Protein AF-I0WU19-F1 (afdb_monomer_lite)

Secondary structure (DSSP, 8-state):
-HHHHHHHHHTS-HHHHHHHHH-SSSBPPTTTHHHHHHTTSS----S------B--HHHHHHHHHHT-

Organism: NCBI:txid1165867

pLDDT: mean 83.15, std 12.64, range [47.88, 94.88]

Sequence (68 aa):
MTVDLEQRWRLLTAEQQDRLRADPDGPVPRELIPRLEQLGLLPLESPTGEESRRLPPQVARFIADTAR

Radius of gyration: 11.29 Å; chains: 1; bounding box: 21×25×34 Å

Structure (mmCIF, N/CA/C/O backbone):
data_AF-I0WU19-F1
#
_entry.id   AF-I0WU19-F1
#
loop_
_atom_site.group_PDB
_atom_site.id
_atom_site.type_symbol
_atom_site.label_atom_id
_atom_site.label_alt_id
_atom_site.label_comp_id
_atom_site.label_asym_id
_atom_site.label_entity_id
_atom_site.label_seq_id
_atom_site.pdbx_PDB_ins_code
_atom_site.Cartn_x
_atom_site.Cartn_y
_atom_site.Cartn_z
_atom_site.occupancy
_atom_site.B_iso_or_equiv
_atom_site.auth_seq_id
_atom_site.auth_comp_id
_atom_site.auth_asym_id
_atom_site.auth_atom_id
_atom_site.pdbx_PDB_model_num
ATOM 1 N N . MET A 1 1 ? -8.623 14.530 -6.964 1.00 56.78 1 MET A N 1
ATOM 2 C CA . MET A 1 1 ? -7.894 13.903 -5.835 1.00 56.78 1 MET A CA 1
ATOM 3 C C . MET A 1 1 ? -7.149 12.619 -6.239 1.00 56.78 1 MET A C 1
ATOM 5 O O . MET A 1 1 ? -6.653 11.916 -5.376 1.00 56.78 1 MET A O 1
ATOM 9 N N . THR A 1 2 ? -7.009 12.313 -7.537 1.00 59.75 2 THR A N 1
ATOM 10 C CA . THR A 1 2 ? -6.128 11.253 -8.076 1.00 59.75 2 THR A CA 1
ATOM 11 C C . THR A 1 2 ? -4.646 11.634 -8.037 1.00 59.75 2 THR A C 1
ATOM 13 O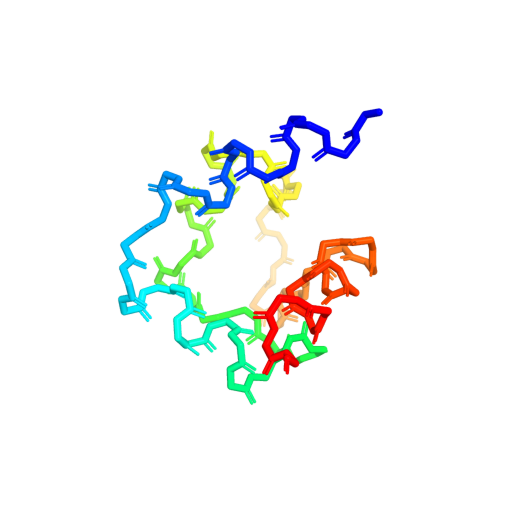 O . THR A 1 2 ? -3.796 10.763 -7.903 1.00 59.75 2 THR A O 1
ATOM 16 N N . VAL A 1 3 ? -4.341 12.935 -8.092 1.00 63.47 3 VAL A N 1
ATOM 17 C CA . VAL A 1 3 ? -2.971 13.474 -8.023 1.00 63.47 3 VAL A CA 1
ATOM 18 C C . VAL A 1 3 ? -2.276 13.088 -6.711 1.00 63.47 3 VAL A C 1
ATOM 20 O O . VAL A 1 3 ? -1.113 12.700 -6.725 1.00 63.47 3 VAL A O 1
ATOM 23 N N . ASP A 1 4 ? -2.991 13.121 -5.584 1.00 84.81 4 ASP A N 1
ATOM 24 C CA . ASP A 1 4 ? -2.471 12.664 -4.291 1.00 84.81 4 ASP A CA 1
ATOM 25 C C . ASP A 1 4 ? -2.162 11.163 -4.276 1.00 84.81 4 ASP A C 1
ATOM 27 O O . ASP A 1 4 ? -1.171 10.739 -3.683 1.00 84.81 4 ASP A O 1
ATOM 31 N N . LEU A 1 5 ? -2.996 10.357 -4.939 1.00 85.75 5 LEU A N 1
ATOM 32 C CA . LEU A 1 5 ? -2.838 8.907 -4.990 1.00 85.75 5 LEU A CA 1
ATOM 33 C C . LEU A 1 5 ? -1.621 8.507 -5.831 1.00 85.75 5 LEU A C 1
ATOM 35 O O . LEU A 1 5 ? -0.812 7.697 -5.385 1.00 85.75 5 LEU A O 1
ATOM 39 N N . GLU A 1 6 ? -1.448 9.132 -6.997 1.00 89.56 6 GLU A N 1
ATOM 40 C CA . GLU A 1 6 ? -0.277 8.917 -7.850 1.00 89.56 6 GLU A CA 1
ATOM 41 C C . GLU A 1 6 ? 1.021 9.322 -7.139 1.00 89.56 6 GLU A C 1
ATOM 43 O O . GLU A 1 6 ? 2.004 8.582 -7.174 1.00 89.56 6 GLU A O 1
ATOM 48 N N . GLN A 1 7 ? 1.032 10.458 -6.433 1.00 90.56 7 GLN A N 1
ATOM 49 C CA . GLN A 1 7 ? 2.210 10.882 -5.675 1.00 90.56 7 GLN A CA 1
ATOM 50 C C . GLN A 1 7 ? 2.570 9.890 -4.567 1.00 90.56 7 GLN A C 1
ATOM 52 O O . GLN A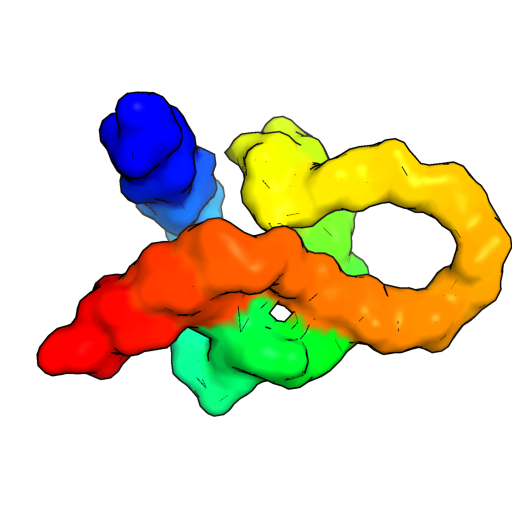 1 7 ? 3.729 9.495 -4.461 1.00 90.56 7 GLN A O 1
ATOM 57 N N . ARG A 1 8 ? 1.589 9.433 -3.780 1.00 91.69 8 ARG A N 1
ATOM 58 C CA . ARG A 1 8 ? 1.802 8.425 -2.725 1.00 91.69 8 ARG A CA 1
ATOM 59 C C . ARG A 1 8 ? 2.281 7.095 -3.301 1.00 91.69 8 ARG A C 1
ATOM 61 O O . ARG A 1 8 ? 3.188 6.485 -2.744 1.00 91.69 8 ARG A O 1
ATOM 68 N N . TRP A 1 9 ? 1.725 6.675 -4.434 1.00 91.25 9 TRP A N 1
ATOM 69 C CA . TRP A 1 9 ? 2.155 5.477 -5.151 1.00 91.25 9 TRP A CA 1
ATOM 70 C C . TRP A 1 9 ? 3.618 5.560 -5.601 1.00 91.25 9 TRP A C 1
ATOM 72 O O . TRP A 1 9 ? 4.384 4.621 -5.401 1.00 91.25 9 TRP A O 1
ATOM 82 N N . ARG A 1 10 ? 4.051 6.713 -6.124 1.00 91.81 10 ARG A N 1
ATOM 83 C CA . ARG A 1 10 ? 5.443 6.941 -6.551 1.00 91.81 10 ARG A CA 1
ATOM 84 C C . ARG A 1 10 ? 6.457 6.948 -5.401 1.00 91.81 10 ARG A C 1
ATOM 86 O O . ARG A 1 10 ? 7.650 6.832 -5.667 1.00 91.81 10 ARG A O 1
ATOM 93 N N . LEU A 1 11 ? 6.011 7.065 -4.147 1.00 93.94 11 LEU A N 1
ATOM 94 C CA . LEU A 1 11 ? 6.863 6.961 -2.952 1.00 93.94 11 LEU A CA 1
ATOM 95 C C . LEU A 1 11 ? 7.135 5.510 -2.516 1.00 93.94 11 LEU A C 1
ATOM 97 O O . LEU A 1 11 ? 7.910 5.287 -1.575 1.00 93.94 11 LEU A O 1
ATOM 101 N N . LEU A 1 12 ? 6.493 4.531 -3.157 1.00 93.38 12 LEU A N 1
ATOM 102 C CA . LEU A 1 12 ? 6.811 3.113 -3.016 1.00 93.38 12 LEU A CA 1
ATOM 103 C C . LEU A 1 12 ? 7.992 2.743 -3.914 1.00 93.38 12 LEU A C 1
ATOM 105 O O . LEU A 1 12 ? 8.136 3.273 -5.018 1.00 93.38 12 LEU A O 1
ATOM 109 N N . THR A 1 13 ? 8.816 1.796 -3.467 1.00 94.88 13 THR A N 1
ATOM 110 C CA . THR A 1 13 ? 9.889 1.256 -4.313 1.00 94.88 13 THR A CA 1
ATOM 111 C C . THR A 1 13 ? 9.309 0.437 -5.468 1.00 94.88 13 THR A C 1
ATOM 113 O O . THR A 1 13 ? 8.172 -0.032 -5.401 1.00 94.88 13 THR A O 1
ATOM 116 N N . ALA A 1 14 ? 10.097 0.225 -6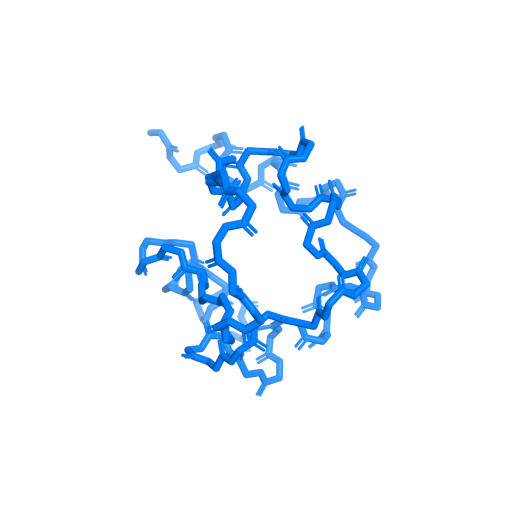.525 1.00 92.44 14 ALA A N 1
ATOM 117 C CA . ALA A 1 14 ? 9.665 -0.573 -7.673 1.00 92.44 14 ALA A CA 1
ATOM 118 C C . ALA A 1 14 ? 9.218 -1.990 -7.267 1.00 92.44 14 ALA A C 1
ATOM 120 O O . ALA A 1 14 ? 8.196 -2.461 -7.749 1.00 92.44 14 ALA A O 1
ATOM 121 N N . GLU A 1 15 ? 9.920 -2.626 -6.325 1.00 92.50 15 GLU A N 1
ATOM 122 C CA . GLU A 1 15 ? 9.561 -3.953 -5.806 1.00 92.50 15 GLU A CA 1
ATOM 123 C C . GLU A 1 15 ? 8.221 -3.946 -5.052 1.00 92.50 15 GLU A C 1
ATOM 125 O O . GLU A 1 15 ? 7.397 -4.840 -5.227 1.00 92.50 15 GLU A O 1
ATOM 130 N N . GLN A 1 16 ? 7.964 -2.916 -4.242 1.00 93.12 16 GLN A N 1
ATOM 131 C CA . GLN A 1 16 ? 6.690 -2.776 -3.529 1.00 93.12 16 GLN A CA 1
ATOM 132 C C . GLN A 1 16 ? 5.530 -2.566 -4.504 1.00 93.12 16 GLN A C 1
ATOM 134 O O . GLN A 1 16 ? 4.459 -3.142 -4.326 1.00 93.12 16 GLN A O 1
ATOM 139 N N . GLN A 1 17 ? 5.752 -1.756 -5.542 1.00 93.88 17 GLN A N 1
ATOM 140 C CA . GLN A 1 17 ? 4.769 -1.542 -6.597 1.00 93.88 17 GLN A CA 1
ATOM 141 C C . GLN A 1 17 ? 4.490 -2.832 -7.371 1.00 93.88 17 GLN A C 1
ATOM 143 O O . GLN A 1 17 ? 3.332 -3.141 -7.623 1.00 93.88 17 GLN A O 1
ATOM 148 N N . ASP A 1 18 ? 5.529 -3.590 -7.720 1.00 92.56 18 ASP A N 1
ATOM 149 C CA . ASP A 1 18 ? 5.407 -4.858 -8.442 1.00 92.56 18 ASP A CA 1
ATOM 150 C C . ASP A 1 18 ? 4.574 -5.881 -7.657 1.00 92.56 18 ASP A C 1
ATOM 152 O O . ASP A 1 18 ? 3.590 -6.411 -8.172 1.00 92.56 18 ASP A O 1
ATOM 156 N N . ARG A 1 19 ? 4.862 -6.049 -6.360 1.00 90.12 19 ARG A N 1
ATOM 157 C CA . ARG A 1 19 ? 4.090 -6.949 -5.489 1.00 90.12 19 ARG A CA 1
ATOM 158 C C . ARG A 1 19 ? 2.618 -6.567 -5.371 1.00 90.12 19 ARG A C 1
ATOM 160 O O . ARG A 1 19 ? 1.774 -7.451 -5.306 1.00 90.12 19 ARG A O 1
ATOM 167 N N . LEU A 1 20 ? 2.302 -5.273 -5.337 1.00 90.94 20 LEU A N 1
ATOM 168 C CA . LEU A 1 20 ? 0.914 -4.802 -5.280 1.00 90.94 20 LEU A CA 1
ATOM 169 C C . LEU A 1 20 ? 0.213 -4.876 -6.644 1.00 90.94 20 LEU A C 1
ATOM 171 O O . LEU A 1 20 ? -1.002 -5.026 -6.688 1.00 90.94 20 LEU A O 1
ATOM 175 N N . ARG A 1 21 ? 0.956 -4.789 -7.755 1.00 91.06 21 ARG A N 1
ATOM 176 C CA . ARG A 1 21 ? 0.418 -4.999 -9.109 1.00 91.06 21 ARG A CA 1
ATOM 177 C C . ARG A 1 21 ? 0.147 -6.466 -9.417 1.00 91.06 21 ARG A C 1
ATOM 179 O O . ARG A 1 21 ? -0.742 -6.741 -10.214 1.00 91.06 21 ARG A O 1
ATOM 186 N N . ALA A 1 22 ? 0.908 -7.382 -8.821 1.00 91.06 22 ALA A N 1
ATOM 187 C CA . ALA A 1 22 ? 0.732 -8.814 -9.031 1.00 91.06 22 ALA A CA 1
ATOM 188 C C . ALA A 1 22 ? -0.663 -9.297 -8.597 1.00 91.06 22 ALA A C 1
ATOM 190 O O . ALA A 1 22 ? -1.245 -10.148 -9.267 1.00 91.06 22 ALA A O 1
ATOM 191 N N . ASP A 1 23 ? -1.202 -8.735 -7.510 1.00 87.44 23 ASP A N 1
ATOM 192 C CA . ASP A 1 23 ? -2.558 -9.019 -7.033 1.00 87.44 23 ASP A CA 1
ATOM 193 C C . ASP A 1 23 ? -3.185 -7.781 -6.350 1.00 87.44 23 ASP A C 1
ATOM 195 O O . ASP A 1 23 ? -3.122 -7.639 -5.125 1.00 87.44 23 ASP A O 1
ATOM 199 N N . PRO A 1 24 ? -3.764 -6.843 -7.127 1.00 86.62 24 PRO A N 1
ATOM 200 C CA . PRO A 1 24 ? -4.281 -5.580 -6.598 1.00 86.62 24 PRO A CA 1
ATOM 201 C C . PRO A 1 24 ? -5.593 -5.732 -5.813 1.00 86.62 24 PRO A C 1
ATOM 203 O O . PRO A 1 24 ? -5.886 -4.894 -4.959 1.00 86.62 24 PRO A O 1
ATOM 206 N N . ASP A 1 25 ? -6.375 -6.780 -6.090 1.00 86.44 25 ASP A N 1
ATOM 207 C CA . ASP A 1 25 ? -7.632 -7.101 -5.393 1.00 86.44 25 ASP A CA 1
ATOM 208 C C . ASP A 1 25 ? -7.428 -8.091 -4.227 1.00 86.44 25 ASP A C 1
ATOM 210 O O . ASP A 1 25 ? -8.336 -8.331 -3.419 1.00 86.44 25 ASP A O 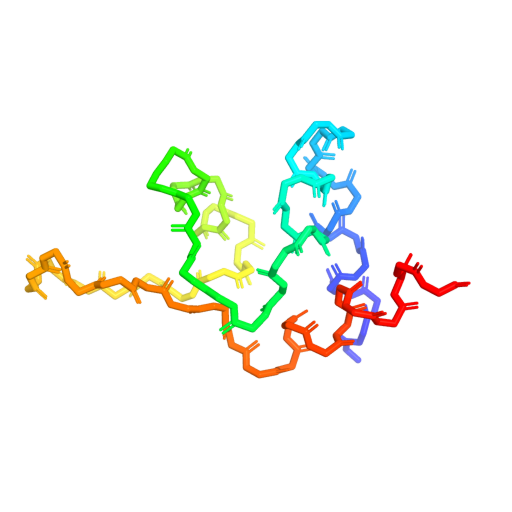1
ATOM 214 N N . GLY A 1 26 ? -6.230 -8.668 -4.135 1.00 85.75 26 GLY A N 1
ATOM 215 C CA . GLY A 1 26 ? -5.830 -9.638 -3.136 1.00 85.75 26 GLY A CA 1
ATOM 216 C C . GLY A 1 26 ? -5.420 -9.050 -1.785 1.00 85.75 26 GLY A C 1
ATOM 217 O O . GLY A 1 26 ? -5.552 -7.852 -1.506 1.00 85.75 26 GLY A O 1
ATOM 218 N N . PRO A 1 27 ? -4.948 -9.922 -0.879 1.00 88.50 27 PRO A N 1
ATOM 219 C CA . PRO A 1 27 ? -4.458 -9.510 0.424 1.00 88.50 27 PRO A CA 1
ATOM 220 C C . PRO A 1 27 ? -3.158 -8.710 0.296 1.00 88.50 27 PRO A C 1
ATOM 222 O O . PRO A 1 27 ? -2.194 -9.143 -0.332 1.00 88.50 27 PRO A O 1
ATOM 225 N N . VAL A 1 28 ? -3.098 -7.568 0.975 1.00 88.31 28 VAL A N 1
ATOM 226 C CA . VAL A 1 28 ? -1.885 -6.758 1.075 1.00 88.31 28 VAL A CA 1
ATOM 227 C C . VAL A 1 28 ? -0.801 -7.562 1.804 1.00 88.31 28 VAL A C 1
ATOM 229 O O .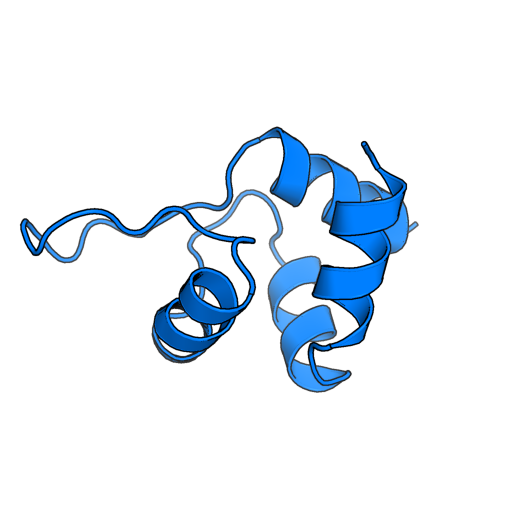 VAL A 1 28 ? -1.052 -8.063 2.907 1.00 88.31 28 VAL A O 1
ATOM 232 N N . PRO A 1 29 ? 0.423 -7.658 1.251 1.00 87.94 29 PRO A N 1
ATOM 233 C CA . PRO A 1 29 ? 1.531 -8.306 1.939 1.00 87.94 29 PRO A CA 1
ATOM 234 C C . PRO A 1 29 ? 1.786 -7.651 3.300 1.00 87.94 29 PRO A C 1
ATOM 236 O O . PRO A 1 29 ? 1.902 -6.428 3.394 1.00 87.94 29 PRO A O 1
ATOM 239 N N . ARG A 1 30 ? 1.907 -8.460 4.361 1.00 86.38 30 ARG A N 1
ATOM 240 C CA . ARG A 1 30 ? 2.009 -7.972 5.753 1.00 86.38 30 ARG A CA 1
ATOM 241 C C . ARG A 1 30 ? 3.145 -6.967 5.963 1.00 86.38 30 ARG A C 1
ATOM 243 O O . ARG A 1 30 ? 2.994 -6.019 6.722 1.00 86.38 30 ARG A O 1
ATOM 250 N N . GLU A 1 31 ? 4.255 -7.144 5.255 1.00 88.31 31 GLU A N 1
ATOM 251 C CA . GLU A 1 31 ? 5.410 -6.238 5.289 1.00 88.31 31 GLU A CA 1
ATOM 252 C C . GLU A 1 31 ? 5.140 -4.854 4.667 1.00 88.31 31 GLU A C 1
ATOM 254 O O . GLU A 1 31 ? 5.799 -3.880 5.026 1.00 88.31 31 GLU A O 1
ATOM 259 N N . LEU A 1 32 ? 4.164 -4.745 3.757 1.00 89.38 32 LEU A N 1
ATOM 260 C CA . LEU A 1 32 ? 3.808 -3.494 3.084 1.00 89.38 32 LEU A CA 1
ATOM 261 C C . LEU A 1 32 ? 2.761 -2.689 3.850 1.00 89.38 32 LEU A C 1
ATOM 263 O O . LEU A 1 32 ? 2.706 -1.474 3.675 1.00 89.38 32 LEU A O 1
ATOM 267 N N . ILE A 1 33 ? 1.978 -3.332 4.722 1.00 87.88 33 ILE A N 1
ATOM 268 C CA . ILE A 1 33 ? 0.955 -2.693 5.566 1.00 87.88 33 ILE A CA 1
ATOM 269 C C . ILE A 1 33 ? 1.472 -1.411 6.245 1.00 87.88 33 ILE A C 1
ATOM 271 O O . ILE A 1 33 ? 0.913 -0.354 5.952 1.00 87.88 33 ILE A O 1
ATOM 275 N N . PRO A 1 34 ? 2.559 -1.426 7.049 1.00 89.25 34 PRO A N 1
ATOM 276 C CA . PRO A 1 34 ? 3.008 -0.219 7.748 1.00 89.25 34 PRO A CA 1
ATOM 277 C C . PRO A 1 34 ? 3.419 0.899 6.785 1.00 89.25 34 PRO A C 1
ATOM 279 O O . PRO A 1 34 ? 3.209 2.079 7.060 1.00 89.25 34 PRO A O 1
ATOM 282 N N . ARG A 1 35 ? 3.991 0.550 5.626 1.00 90.56 35 ARG A N 1
ATOM 283 C CA . ARG A 1 35 ? 4.387 1.536 4.615 1.00 90.56 35 ARG A CA 1
ATOM 284 C C . ARG A 1 35 ? 3.170 2.156 3.931 1.00 90.56 35 ARG A C 1
ATOM 286 O O . ARG A 1 35 ? 3.148 3.362 3.709 1.00 90.56 35 ARG A O 1
ATOM 293 N N . LEU A 1 36 ? 2.166 1.350 3.603 1.00 90.62 36 LEU A N 1
ATOM 294 C CA . LEU A 1 36 ? 0.931 1.809 2.973 1.00 90.62 36 LEU A CA 1
ATOM 295 C C . LEU A 1 36 ? 0.090 2.661 3.927 1.00 90.62 36 LEU A C 1
ATOM 297 O O . LEU A 1 36 ? -0.489 3.653 3.488 1.00 90.62 36 LEU A O 1
ATOM 301 N N . GLU A 1 37 ? 0.081 2.337 5.220 1.00 89.94 37 GLU A N 1
ATOM 302 C CA . GLU A 1 37 ? -0.528 3.167 6.266 1.00 89.94 37 GLU A CA 1
ATOM 303 C C . GLU A 1 37 ? 0.171 4.525 6.390 1.00 89.94 37 GLU A C 1
ATOM 305 O O . GLU A 1 37 ? -0.489 5.562 6.353 1.00 89.94 37 GLU A O 1
ATOM 310 N N . GLN A 1 38 ? 1.510 4.546 6.447 1.00 90.25 38 GLN A N 1
ATOM 311 C CA . GLN A 1 38 ? 2.291 5.793 6.482 1.00 90.25 38 GLN A CA 1
ATOM 312 C C . GLN A 1 38 ? 2.020 6.700 5.278 1.00 90.25 38 GLN A C 1
ATOM 314 O O . GLN A 1 38 ? 2.025 7.923 5.403 1.00 90.25 38 GLN A O 1
ATOM 319 N N . LEU A 1 39 ? 1.805 6.105 4.104 1.00 90.31 39 LEU A N 1
ATOM 320 C CA . LEU A 1 39 ? 1.514 6.832 2.872 1.00 90.31 39 LEU A CA 1
ATOM 321 C C . LEU A 1 39 ? 0.024 7.170 2.717 1.00 90.31 39 LEU A C 1
ATOM 323 O O . LEU A 1 39 ? -0.345 7.825 1.744 1.00 90.31 39 LEU A O 1
ATOM 327 N N . GLY A 1 40 ? -0.845 6.728 3.633 1.00 88.31 40 GLY A N 1
ATOM 328 C CA . GLY A 1 40 ? -2.294 6.905 3.525 1.00 88.31 40 GLY A CA 1
ATOM 329 C C . GLY A 1 40 ? -2.902 6.201 2.305 1.00 88.31 40 GLY A C 1
ATOM 330 O O . GLY A 1 40 ? -3.894 6.679 1.753 1.00 88.31 40 GLY A O 1
ATOM 331 N N . LEU A 1 41 ? -2.266 5.118 1.845 1.00 88.56 41 LEU A N 1
ATOM 332 C CA . LEU A 1 41 ? -2.756 4.203 0.805 1.00 88.56 41 LEU A CA 1
ATOM 333 C C . LEU A 1 41 ? -3.594 3.066 1.403 1.00 88.56 41 LEU A C 1
ATOM 335 O O . LEU A 1 41 ? -4.442 2.494 0.721 1.00 88.56 41 LEU A O 1
ATOM 339 N N . LEU A 1 42 ? -3.370 2.763 2.680 1.00 88.12 42 LEU A N 1
ATOM 340 C CA . LEU A 1 42 ? -4.168 1.847 3.480 1.00 88.12 42 LEU A CA 1
ATOM 341 C C . LEU A 1 42 ? -4.659 2.608 4.723 1.00 88.12 42 LEU A C 1
ATOM 343 O O . LEU A 1 42 ? -3.858 3.311 5.342 1.00 88.12 42 LEU A O 1
ATOM 347 N N . PRO A 1 43 ? -5.950 2.535 5.085 1.00 82.44 43 PRO A N 1
ATOM 348 C CA . PRO A 1 43 ? -6.438 3.157 6.307 1.00 82.44 43 PRO A CA 1
ATOM 349 C C . PRO A 1 43 ? -5.808 2.500 7.543 1.00 82.44 43 PRO A C 1
ATOM 351 O O . PRO A 1 43 ? -5.588 1.289 7.580 1.00 82.44 43 PRO A O 1
ATOM 354 N N . LEU A 1 44 ? -5.539 3.320 8.559 1.00 76.00 44 LEU A N 1
ATOM 355 C CA . LEU A 1 44 ? -5.098 2.877 9.880 1.00 76.00 44 LEU A CA 1
ATOM 356 C C . LEU A 1 44 ? -6.294 2.254 10.612 1.00 76.00 44 LEU A C 1
ATOM 358 O O . LEU A 1 44 ? -7.074 2.968 11.239 1.00 76.00 44 LEU A O 1
ATOM 362 N N . GLU A 1 45 ? -6.459 0.937 10.526 1.00 67.19 45 GLU A N 1
ATOM 363 C CA . GLU A 1 45 ? -7.445 0.214 11.338 1.00 67.19 45 GLU A CA 1
ATOM 364 C C . GLU A 1 45 ? -6.779 -0.453 12.553 1.00 67.19 45 GLU A C 1
ATOM 366 O O . GLU A 1 45 ? -5.629 -0.890 12.509 1.00 67.19 45 GLU A O 1
ATOM 371 N N . SER A 1 46 ? -7.500 -0.461 13.676 1.00 47.88 46 SER A N 1
ATOM 372 C CA . SER A 1 46 ? -7.052 -0.907 15.005 1.00 47.88 46 SER A CA 1
ATOM 373 C C . SER A 1 46 ? -6.934 -2.451 15.118 1.00 47.88 46 SER A C 1
ATOM 375 O O . SER A 1 46 ? -7.375 -3.164 14.222 1.00 47.88 46 SER A O 1
ATOM 377 N N . PRO A 1 47 ? -6.308 -3.001 16.183 1.00 51.56 47 PRO A N 1
ATOM 378 C CA . PRO A 1 47 ? -5.490 -4.231 16.171 1.00 51.56 47 PRO A CA 1
ATOM 379 C C . PRO A 1 47 ? -6.261 -5.564 16.188 1.00 51.56 47 PRO A C 1
ATOM 381 O O . PRO A 1 47 ? -5.741 -6.585 16.640 1.00 51.56 47 PRO A O 1
ATOM 384 N N . THR A 1 48 ? -7.513 -5.586 15.742 1.00 49.66 48 THR A N 1
ATOM 385 C CA . THR A 1 48 ? -8.341 -6.793 15.804 1.00 49.66 48 THR A CA 1
ATOM 386 C C . THR A 1 48 ? -8.109 -7.669 14.578 1.00 49.66 48 THR A C 1
ATOM 388 O O . THR A 1 48 ? -8.697 -7.467 13.526 1.00 49.66 48 THR A O 1
ATOM 391 N N . GLY A 1 49 ? -7.249 -8.671 14.763 1.00 48.06 49 GLY A N 1
ATOM 392 C CA . GLY A 1 49 ? -7.205 -9.873 13.937 1.00 48.06 49 GLY A CA 1
ATOM 393 C C . GLY A 1 49 ? -6.307 -9.777 12.711 1.00 48.06 49 GLY A C 1
ATOM 394 O O . GLY A 1 49 ? -6.310 -8.803 11.968 1.00 48.06 49 GLY A O 1
ATOM 395 N N . GLU A 1 50 ? -5.562 -10.851 12.473 1.00 56.31 50 GLU A N 1
ATOM 396 C CA . GLU A 1 50 ? -4.856 -11.165 11.227 1.00 56.31 50 GLU A CA 1
ATOM 397 C C . GLU A 1 50 ? -5.815 -11.364 10.033 1.00 56.31 50 GLU A C 1
ATOM 399 O O . GLU A 1 50 ? -5.608 -12.247 9.201 1.00 56.31 50 GLU A O 1
ATOM 404 N N . GLU A 1 51 ? -6.884 -10.575 9.924 1.00 61.03 51 GLU A N 1
ATOM 405 C CA . GLU A 1 51 ? -7.668 -10.535 8.703 1.00 61.03 51 GLU A CA 1
ATOM 406 C C . GLU A 1 51 ? -6.789 -9.956 7.601 1.00 61.03 51 GLU A C 1
ATOM 408 O O . GLU A 1 51 ? -6.173 -8.895 7.733 1.00 61.03 51 GLU A O 1
ATOM 413 N N . SER A 1 52 ? -6.679 -10.724 6.522 1.00 67.69 52 SER A N 1
ATOM 414 C CA . SER A 1 52 ? -6.012 -10.365 5.282 1.00 67.69 52 SER A CA 1
ATOM 415 C C . SER A 1 52 ? -6.497 -9.002 4.778 1.00 67.69 52 SER A C 1
ATOM 417 O O . SER A 1 52 ? -7.463 -8.925 4.017 1.00 67.69 52 SER A O 1
ATOM 419 N N . ARG A 1 53 ? -5.830 -7.925 5.215 1.00 79.38 53 ARG A N 1
ATOM 420 C CA . ARG A 1 53 ? -6.170 -6.550 4.842 1.00 79.38 53 ARG A CA 1
ATOM 421 C C . ARG A 1 53 ? -6.117 -6.404 3.335 1.00 79.38 53 ARG A C 1
ATOM 423 O O . ARG A 1 53 ? -5.180 -6.875 2.696 1.00 79.38 53 ARG A O 1
ATOM 430 N N . ARG A 1 54 ? -7.111 -5.724 2.779 1.00 85.94 54 ARG A N 1
ATOM 431 C CA . ARG A 1 54 ? -7.184 -5.424 1.350 1.00 85.94 54 ARG A CA 1
ATOM 432 C C . ARG A 1 54 ? -7.040 -3.934 1.136 1.00 85.94 54 ARG A C 1
ATOM 434 O O . ARG A 1 54 ? -7.384 -3.133 2.006 1.00 85.94 54 ARG A O 1
ATOM 441 N N . LEU A 1 55 ? -6.528 -3.571 -0.032 1.00 87.31 55 LEU A N 1
ATOM 442 C CA . LEU A 1 55 ? -6.504 -2.179 -0.443 1.00 87.31 55 LEU A CA 1
ATOM 443 C C . LEU A 1 55 ? -7.939 -1.653 -0.571 1.00 87.31 55 LEU A C 1
ATOM 445 O O . LEU A 1 55 ? -8.836 -2.391 -0.990 1.00 87.31 55 LEU A O 1
ATOM 449 N N . PRO A 1 56 ? -8.175 -0.366 -0.272 1.00 88.38 56 PRO A N 1
ATOM 450 C CA . PRO A 1 56 ? -9.440 0.263 -0.606 1.00 88.38 56 PRO A CA 1
ATOM 451 C C . PRO A 1 56 ? -9.726 0.107 -2.111 1.00 88.38 56 PRO A C 1
ATOM 453 O O . PRO A 1 56 ? -8.798 0.264 -2.911 1.00 88.38 56 PRO A O 1
ATOM 456 N N . PRO A 1 57 ? -10.986 -0.109 -2.534 1.00 87.50 57 PRO A N 1
ATOM 457 C CA . PRO A 1 57 ? -11.323 -0.364 -3.939 1.00 87.50 57 PRO A CA 1
ATOM 458 C C . PRO A 1 57 ? -10.798 0.695 -4.919 1.00 87.50 57 PRO A C 1
ATOM 460 O O . PRO A 1 57 ? -10.427 0.385 -6.047 1.00 87.50 57 PRO A O 1
ATOM 463 N N . GLN A 1 58 ? -10.727 1.958 -4.486 1.00 88.44 58 GLN A N 1
ATOM 464 C CA . GLN A 1 58 ? -10.165 3.047 -5.286 1.00 88.44 58 GLN A CA 1
ATOM 465 C C . GLN A 1 58 ? -8.656 2.884 -5.528 1.00 88.44 58 GLN A C 1
ATOM 467 O O . GLN A 1 58 ? -8.182 3.161 -6.627 1.00 88.44 58 GLN A O 1
ATOM 472 N N . VAL A 1 59 ? -7.912 2.434 -4.515 1.00 88.81 59 VAL A N 1
ATOM 473 C CA . VAL A 1 59 ? -6.462 2.216 -4.592 1.00 88.81 59 VAL A CA 1
ATOM 474 C C . VAL A 1 59 ? -6.163 0.969 -5.418 1.00 88.81 59 VAL A C 1
ATOM 476 O O . VAL A 1 59 ? -5.341 1.040 -6.324 1.00 88.81 59 VAL A O 1
ATOM 479 N N . ALA A 1 60 ? -6.887 -0.129 -5.179 1.00 90.25 60 ALA A N 1
ATOM 480 C CA . ALA A 1 60 ? -6.790 -1.352 -5.978 1.00 90.25 60 ALA A CA 1
ATOM 481 C C . ALA A 1 60 ? -7.029 -1.066 -7.468 1.00 90.25 60 ALA A C 1
ATOM 483 O O . ALA A 1 60 ? -6.212 -1.412 -8.320 1.00 90.25 60 ALA A O 1
ATOM 484 N N . ARG A 1 61 ? -8.103 -0.330 -7.785 1.00 90.38 61 ARG A N 1
ATOM 485 C CA . ARG A 1 61 ? -8.429 0.031 -9.167 1.00 90.38 61 ARG A CA 1
ATOM 486 C C . ARG A 1 61 ? -7.390 0.945 -9.809 1.00 90.38 61 ARG A C 1
ATOM 488 O O . ARG A 1 61 ? -7.097 0.770 -10.986 1.00 90.38 61 ARG A O 1
ATOM 495 N N . PHE A 1 62 ? -6.834 1.894 -9.060 1.00 91.31 62 PHE A N 1
ATOM 496 C CA . PHE A 1 62 ? -5.728 2.720 -9.543 1.00 91.31 62 PHE A CA 1
ATOM 497 C C . PHE A 1 62 ? -4.499 1.864 -9.873 1.00 91.31 62 PHE A C 1
ATOM 499 O O . PHE A 1 62 ? -3.947 1.985 -10.959 1.00 91.31 62 PHE A O 1
ATOM 506 N N . ILE A 1 63 ? -4.103 0.954 -8.982 1.00 89.50 63 ILE A N 1
ATOM 507 C CA . ILE A 1 63 ? -2.939 0.085 -9.202 1.00 89.50 63 ILE A CA 1
ATOM 508 C C . ILE A 1 63 ? -3.157 -0.819 -10.417 1.00 89.50 63 ILE A C 1
ATOM 510 O O . ILE A 1 63 ? -2.264 -0.909 -11.260 1.00 89.50 63 ILE A O 1
ATOM 514 N N . ALA A 1 64 ? -4.346 -1.413 -10.548 1.00 88.56 64 ALA A N 1
ATOM 515 C CA . ALA A 1 64 ? -4.722 -2.228 -11.700 1.00 88.56 64 ALA A CA 1
ATOM 516 C C . ALA A 1 64 ? -4.663 -1.442 -13.025 1.00 88.56 64 ALA A C 1
ATOM 518 O O . ALA A 1 64 ? -4.259 -1.994 -14.044 1.00 88.56 64 ALA A O 1
ATOM 519 N N . ASP A 1 65 ? -5.022 -0.155 -13.012 1.00 87.81 65 ASP A N 1
ATOM 520 C CA . ASP A 1 65 ? -4.905 0.730 -14.177 1.00 87.81 65 ASP A CA 1
ATOM 521 C C . ASP A 1 65 ? -3.436 1.038 -14.516 1.00 87.81 65 ASP A C 1
ATOM 523 O O . ASP A 1 65 ? -3.057 0.992 -15.679 1.00 87.81 65 ASP A O 1
ATOM 527 N N . THR A 1 66 ? -2.570 1.233 -13.510 1.00 81.75 66 THR A N 1
ATOM 528 C CA . THR A 1 66 ? -1.122 1.456 -13.731 1.00 81.75 66 THR A CA 1
ATOM 529 C C . THR A 1 66 ? -0.342 0.222 -14.192 1.00 81.75 66 THR A C 1
ATOM 531 O O . THR A 1 66 ? 0.839 0.343 -14.520 1.00 81.75 66 THR A O 1
ATOM 534 N N . ALA A 1 67 ? -0.940 -0.969 -14.125 1.00 73.44 67 ALA A N 1
ATOM 535 C CA . ALA A 1 67 ? -0.332 -2.216 -14.590 1.00 73.44 67 ALA A CA 1
ATOM 536 C C . ALA A 1 67 ? -0.608 -2.493 -16.079 1.00 73.44 67 ALA A C 1
ATOM 538 O O . ALA A 1 67 ? -0.070 -3.456 -16.627 1.00 73.44 67 ALA A O 1
ATOM 539 N N . ARG A 1 68 ? -1.469 -1.685 -16.703 1.00 63.38 68 ARG A N 1
ATOM 540 C CA . ARG A 1 68 ? -1.870 -1.789 -18.104 1.00 63.38 68 ARG A CA 1
ATOM 541 C C . ARG A 1 68 ? -0.971 -0.938 -18.998 1.00 63.38 68 ARG A C 1
ATOM 543 O O . ARG A 1 68 ? -0.741 -1.386 -20.142 1.00 63.38 68 ARG A O 1
#

Foldseek 3Di:
DVVLLV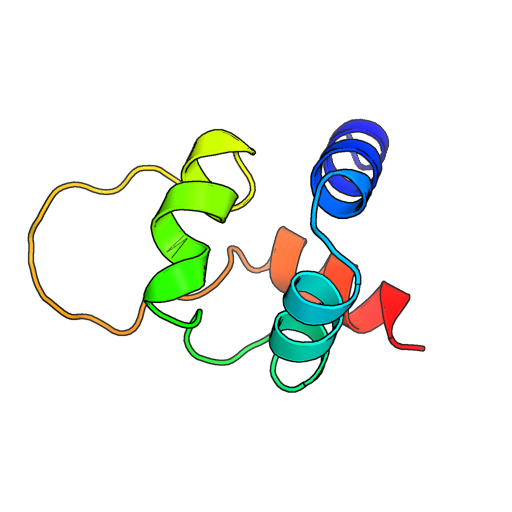VLLVPDDPVQLVVCLVPLFFFRDPVCVVSCCVSVQFPDDDDPDPDRGHTDPVSSVVSPVVSD